Protein AF-W3VN59-F1 (afdb_monomer_lite)

Foldseek 3Di:
DDDPDDPPPPPPPPPPPPDDPPDDDFAAPPQEEEDQPQQCQFAVDAVPPPQFAKAKAFEPAASSRFKGDWDPWHWYAYPRNGIIMTTDDPDWTWIGGPFWTWIWDDDPDRRWIFIKIWGWADPDPPDTDIDIDGDTRHGPDHHHYDDHD

Structure (mmCIF, N/CA/C/O backbone):
data_AF-W3VN59-F1
#
_entry.id   AF-W3VN59-F1
#
loop_
_atom_site.group_PDB
_atom_site.id
_atom_site.type_symbo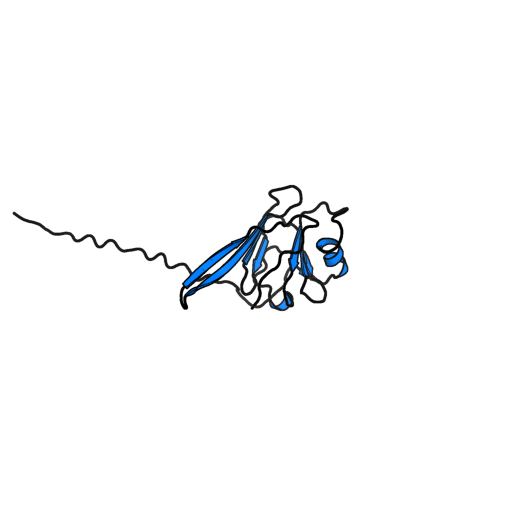l
_atom_site.label_atom_id
_atom_site.label_alt_id
_atom_site.label_comp_id
_atom_site.label_asym_id
_atom_site.label_entity_id
_atom_site.label_seq_id
_atom_site.pdbx_PDB_ins_code
_atom_site.Cartn_x
_atom_site.Cartn_y
_atom_site.Cartn_z
_atom_site.occupancy
_atom_site.B_iso_or_equiv
_atom_site.auth_seq_id
_atom_site.auth_comp_id
_atom_site.auth_asym_id
_atom_site.auth_atom_id
_atom_site.pdbx_PDB_model_num
ATOM 1 N N . MET A 1 1 ? -4.892 51.922 -50.705 1.00 35.28 1 MET A N 1
ATOM 2 C CA . MET A 1 1 ? -4.998 50.554 -51.260 1.00 35.28 1 MET A CA 1
ATOM 3 C C . MET A 1 1 ? -3.580 49.993 -51.236 1.00 35.28 1 MET A C 1
ATOM 5 O O . MET A 1 1 ? -2.730 50.636 -51.818 1.00 35.28 1 MET A O 1
ATOM 9 N N . HIS A 1 2 ? -3.181 48.929 -50.551 1.00 35.22 2 HIS A N 1
ATOM 10 C CA . HIS A 1 2 ? -3.893 47.885 -49.834 1.00 35.22 2 HIS A CA 1
ATOM 11 C C . HIS A 1 2 ? -2.870 47.072 -48.998 1.00 35.22 2 HIS A C 1
ATOM 13 O O . HIS A 1 2 ? -1.725 46.922 -49.406 1.00 35.22 2 HIS A O 1
ATOM 19 N N . PHE A 1 3 ? -3.343 46.567 -47.854 1.00 43.03 3 PHE A N 1
ATOM 20 C CA . PHE A 1 3 ? -2.962 45.352 -47.112 1.00 43.03 3 PHE A CA 1
ATOM 21 C C . PHE A 1 3 ? -1.500 45.084 -46.695 1.00 43.03 3 PHE A C 1
ATOM 23 O O . PHE A 1 3 ? -0.762 44.348 -47.342 1.00 43.03 3 PHE A O 1
ATOM 30 N N . THR A 1 4 ? -1.154 45.512 -45.476 1.00 47.88 4 THR A N 1
ATOM 31 C CA . THR A 1 4 ? -0.190 44.803 -44.619 1.00 47.88 4 THR A CA 1
ATOM 32 C C . THR A 1 4 ? -0.851 43.541 -44.049 1.00 47.88 4 THR A C 1
ATOM 34 O O . THR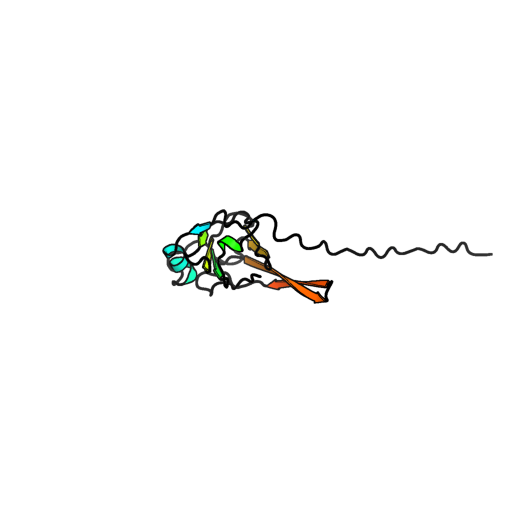 A 1 4 ? -1.662 43.601 -43.127 1.00 47.88 4 THR A O 1
ATOM 37 N N . SER A 1 5 ? -0.531 42.380 -44.622 1.00 47.12 5 SER A N 1
ATOM 38 C CA . SER A 1 5 ? -0.950 41.073 -44.103 1.00 47.12 5 SER A CA 1
ATOM 39 C C . SER A 1 5 ? -0.088 40.685 -42.898 1.00 47.12 5 SER A C 1
ATOM 41 O O . SER A 1 5 ? 1.026 40.191 -43.059 1.00 47.12 5 SER A O 1
ATOM 43 N N . LEU A 1 6 ? -0.598 40.898 -41.685 1.00 45.12 6 LEU A N 1
ATOM 44 C CA . LEU A 1 6 ? -0.041 40.325 -40.458 1.00 45.12 6 LEU A CA 1
ATOM 45 C C . LEU A 1 6 ? -0.572 38.896 -40.305 1.00 45.12 6 LEU A C 1
ATOM 47 O O . LEU A 1 6 ? -1.674 38.676 -39.807 1.00 45.12 6 LEU A O 1
ATOM 51 N N . ALA A 1 7 ? 0.211 37.920 -40.764 1.00 55.59 7 ALA A N 1
ATOM 52 C CA . ALA A 1 7 ? -0.031 36.517 -40.461 1.00 55.59 7 ALA A CA 1
ATOM 53 C C . ALA A 1 7 ? 0.241 36.285 -38.967 1.00 55.59 7 ALA A C 1
ATOM 55 O O . ALA A 1 7 ? 1.390 36.232 -38.528 1.00 55.59 7 ALA A O 1
ATOM 56 N N . ALA A 1 8 ? -0.825 36.179 -38.176 1.00 49.78 8 ALA A N 1
ATOM 57 C CA . ALA A 1 8 ? -0.745 35.720 -36.801 1.00 49.78 8 ALA A CA 1
ATOM 58 C C . ALA A 1 8 ? -0.448 34.214 -36.812 1.00 49.78 8 ALA A C 1
ATOM 60 O O . ALA A 1 8 ? -1.339 33.389 -37.012 1.00 49.78 8 ALA A O 1
ATOM 61 N N . PHE A 1 9 ? 0.820 33.853 -36.623 1.00 48.16 9 PHE A N 1
ATOM 62 C CA . PHE A 1 9 ? 1.196 32.487 -36.284 1.00 48.16 9 PHE A CA 1
ATOM 63 C C . PHE A 1 9 ? 0.696 32.201 -34.866 1.00 48.16 9 PHE A C 1
ATOM 65 O O . PHE A 1 9 ? 1.327 32.572 -33.878 1.00 48.16 9 PHE A O 1
ATOM 72 N N . ALA A 1 10 ? -0.470 31.562 -34.774 1.00 51.94 10 ALA A N 1
ATOM 73 C CA . ALA A 1 10 ? -0.917 30.918 -33.552 1.00 51.94 10 ALA A CA 1
ATOM 74 C C . ALA A 1 10 ? 0.076 29.792 -33.238 1.00 51.94 10 ALA A C 1
ATOM 76 O O . ALA A 1 10 ? 0.061 28.734 -33.868 1.00 51.94 10 ALA A O 1
ATOM 77 N N . LEU A 1 11 ? 0.989 30.048 -32.302 1.00 51.06 11 LEU A N 1
ATOM 78 C CA . LEU A 1 11 ? 1.830 29.013 -31.722 1.00 51.06 11 LEU A CA 1
ATOM 79 C C . LEU A 1 11 ? 0.901 28.044 -30.989 1.00 51.06 11 LEU A C 1
ATOM 81 O O . LEU A 1 11 ? 0.409 28.341 -29.902 1.00 51.06 11 LEU A O 1
ATOM 85 N N . LEU A 1 12 ? 0.641 26.898 -31.617 1.00 46.62 12 LEU A N 1
ATOM 86 C CA . LEU A 1 12 ? 0.135 25.704 -30.957 1.00 46.62 12 LEU A CA 1
ATOM 87 C C . LEU A 1 12 ? 1.102 25.387 -29.815 1.00 46.62 12 LEU A C 1
ATOM 89 O O . LEU A 1 12 ? 2.168 24.810 -30.030 1.00 46.62 12 LEU A O 1
ATOM 93 N N . SER A 1 13 ? 0.756 25.809 -28.600 1.00 48.59 13 SER A N 1
ATOM 94 C CA . SER A 1 13 ? 1.411 25.345 -27.389 1.00 48.59 13 SER A CA 1
ATOM 95 C C . SER A 1 13 ? 1.105 23.858 -27.261 1.00 48.59 13 SER A C 1
ATOM 97 O O . SER A 1 13 ? 0.078 23.464 -26.710 1.00 48.59 13 SER A O 1
ATOM 99 N N . LEU A 1 14 ? 1.994 23.037 -27.819 1.00 45.31 14 LEU A N 1
ATOM 100 C CA . LEU A 1 14 ? 2.172 21.650 -27.426 1.00 45.31 14 LEU A CA 1
ATOM 101 C C . LEU A 1 14 ? 2.468 21.680 -25.928 1.00 45.31 14 LEU A C 1
ATOM 103 O O . LEU A 1 14 ? 3.607 21.886 -25.509 1.00 45.31 14 LEU A O 1
ATOM 107 N N . ALA A 1 15 ? 1.422 21.538 -25.116 1.00 49.75 15 ALA A N 1
ATOM 108 C CA . ALA A 1 15 ? 1.563 21.102 -23.744 1.00 49.75 15 ALA A CA 1
ATOM 109 C C . ALA A 1 15 ? 2.168 19.699 -23.829 1.00 49.75 15 ALA A C 1
ATOM 111 O O . ALA A 1 15 ? 1.462 18.706 -23.978 1.00 49.75 15 ALA A O 1
ATOM 112 N N . GLY A 1 16 ? 3.500 19.639 -23.863 1.00 41.16 16 GLY A N 1
ATOM 113 C CA . GLY A 1 16 ? 4.224 18.400 -23.684 1.00 41.16 16 GLY A CA 1
ATOM 114 C C . GLY A 1 16 ? 3.789 17.857 -22.337 1.00 41.16 16 GLY A C 1
ATOM 115 O O . GLY A 1 16 ? 4.086 18.462 -21.308 1.00 41.16 16 GLY A O 1
ATOM 116 N N . VAL A 1 17 ? 3.025 16.768 -22.364 1.00 45.00 17 VAL A N 1
ATOM 117 C CA . VAL A 1 17 ? 2.738 15.957 -21.187 1.00 45.00 17 VAL A CA 1
ATOM 118 C C . VAL A 1 17 ? 4.098 15.665 -20.565 1.00 45.00 17 VAL A C 1
ATOM 120 O O . VAL A 1 17 ? 4.934 15.002 -21.182 1.00 45.00 17 VAL A O 1
ATOM 123 N N . GLN A 1 18 ? 4.378 16.273 -19.410 1.00 44.56 18 GLN A N 1
ATOM 124 C CA . GLN A 1 18 ? 5.609 16.007 -18.680 1.00 44.56 18 GLN A CA 1
ATOM 125 C C . GLN A 1 18 ? 5.663 14.498 -18.456 1.00 44.56 18 GLN A C 1
ATOM 127 O O . GLN A 1 18 ? 4.728 13.921 -17.903 1.00 44.56 18 GLN A O 1
ATOM 132 N N . ALA A 1 19 ? 6.725 13.861 -18.953 1.00 49.38 19 ALA A N 1
ATOM 133 C CA . ALA A 1 19 ? 6.948 12.441 -18.748 1.00 49.38 19 ALA A CA 1
ATOM 134 C C . ALA A 1 19 ? 6.861 12.155 -17.244 1.00 49.38 19 ALA A C 1
ATOM 136 O O . ALA A 1 19 ? 7.579 12.766 -16.449 1.00 49.38 19 ALA A O 1
ATOM 137 N N . GLN A 1 20 ? 5.939 11.274 -16.865 1.00 57.28 20 GLN A N 1
ATOM 138 C CA . GLN A 1 20 ? 5.686 10.926 -15.477 1.00 57.28 20 GLN A CA 1
ATOM 139 C C . GLN A 1 20 ? 6.986 10.363 -14.870 1.00 57.28 20 GLN A C 1
ATOM 141 O O . GLN A 1 20 ? 7.470 9.314 -15.279 1.00 57.28 20 GLN A O 1
ATOM 146 N N . SER A 1 21 ? 7.591 11.093 -13.928 1.00 63.19 21 SER A N 1
ATOM 147 C CA . SER A 1 21 ? 8.918 10.832 -13.342 1.00 63.19 21 SER A CA 1
ATOM 148 C C . SER A 1 21 ? 8.949 9.783 -12.211 1.00 63.19 21 SER A C 1
ATOM 150 O O . SER A 1 21 ? 9.679 9.957 -11.235 1.00 63.19 21 SER A O 1
ATOM 152 N N . TRP A 1 22 ? 8.134 8.732 -12.294 1.00 74.38 22 TRP A N 1
ATOM 153 C CA . TRP A 1 22 ? 7.909 7.761 -11.217 1.00 74.38 22 TRP A CA 1
ATOM 154 C C . TRP A 1 22 ? 8.273 6.372 -11.749 1.00 74.38 22 TRP A C 1
ATOM 156 O O . TRP A 1 22 ? 7.910 6.071 -12.889 1.00 74.38 22 TRP A O 1
ATOM 166 N N . PRO A 1 23 ? 8.958 5.525 -10.965 1.00 76.56 23 PRO A N 1
ATOM 167 C CA . PRO A 1 23 ? 9.449 5.756 -9.600 1.00 76.56 23 PRO A CA 1
ATOM 168 C C . PRO A 1 23 ? 10.747 6.589 -9.526 1.00 76.56 23 PRO A C 1
ATOM 170 O O . PRO A 1 23 ? 11.506 6.666 -10.492 1.00 76.56 23 PRO A O 1
ATOM 173 N N . ALA A 1 24 ? 11.041 7.174 -8.355 1.00 73.75 24 ALA A N 1
ATOM 174 C CA . ALA A 1 24 ? 12.285 7.907 -8.091 1.00 73.75 24 ALA A CA 1
ATOM 175 C C . ALA A 1 24 ? 13.128 7.248 -6.979 1.00 73.75 24 ALA A C 1
ATOM 177 O O . ALA A 1 24 ? 12.650 7.013 -5.866 1.00 73.75 24 ALA A O 1
ATOM 178 N N . GLY A 1 25 ? 14.418 7.026 -7.259 1.00 85.56 25 GLY A N 1
ATOM 179 C CA . GLY A 1 25 ? 15.375 6.433 -6.316 1.00 85.56 25 GLY A CA 1
ATOM 180 C C . GLY A 1 25 ? 15.316 4.898 -6.235 1.00 85.56 25 GLY A C 1
ATOM 181 O O . GLY A 1 25 ? 14.606 4.264 -7.014 1.00 85.56 25 GLY A O 1
ATOM 182 N N . PRO A 1 26 ? 16.102 4.275 -5.334 1.00 92.44 26 PRO A N 1
ATOM 183 C CA . PRO A 1 26 ? 16.058 2.831 -5.119 1.00 92.44 26 PRO A CA 1
ATOM 184 C C . PRO A 1 26 ? 14.772 2.404 -4.385 1.00 92.44 26 PRO A C 1
ATOM 186 O O . PRO A 1 26 ? 14.182 3.223 -3.669 1.00 92.44 26 PRO A O 1
ATOM 189 N N . PRO A 1 27 ? 14.366 1.123 -4.491 1.00 95.44 27 PRO A N 1
ATOM 190 C CA . PRO A 1 27 ? 13.246 0.602 -3.722 1.00 95.44 27 PRO A CA 1
ATOM 191 C C . PRO A 1 27 ? 13.473 0.749 -2.216 1.00 95.44 27 PRO A C 1
ATOM 193 O O . PRO A 1 27 ? 14.574 0.528 -1.706 1.00 95.44 27 PRO A O 1
ATOM 196 N N . THR A 1 28 ? 12.421 1.107 -1.491 1.00 95.88 28 THR A N 1
ATOM 197 C CA . THR A 1 28 ? 12.425 1.205 -0.035 1.00 95.88 28 THR A CA 1
ATOM 198 C C . THR A 1 28 ? 11.010 1.110 0.514 1.00 95.88 28 THR A C 1
ATOM 200 O O . THR A 1 28 ? 10.087 1.753 0.024 1.00 95.88 28 THR A O 1
ATOM 203 N N . THR A 1 29 ? 10.847 0.351 1.594 1.00 96.44 29 THR A N 1
ATOM 204 C CA . THR A 1 29 ? 9.602 0.279 2.373 1.00 96.44 29 THR A CA 1
ATOM 205 C C . THR A 1 29 ? 9.713 1.098 3.654 1.00 96.44 29 THR A C 1
ATOM 207 O O . THR A 1 29 ? 9.246 0.670 4.712 1.00 96.44 29 THR A O 1
ATOM 210 N N . ALA A 1 30 ? 10.412 2.237 3.604 1.00 96.88 30 ALA A N 1
ATOM 211 C CA . ALA A 1 30 ? 10.561 3.120 4.754 1.00 96.88 30 ALA A CA 1
ATOM 212 C C . ALA A 1 30 ? 9.187 3.437 5.370 1.00 96.88 30 ALA A C 1
ATOM 214 O O . ALA A 1 30 ? 8.244 3.795 4.669 1.00 96.88 30 ALA A O 1
ATOM 215 N N . GLY A 1 31 ? 9.084 3.261 6.690 1.00 96.94 31 GLY A N 1
ATOM 216 C CA . GLY A 1 31 ? 7.831 3.417 7.433 1.00 96.94 31 GLY A CA 1
ATOM 217 C C . GLY A 1 31 ? 6.996 2.139 7.585 1.00 96.94 31 GLY A C 1
ATOM 218 O O . GLY A 1 31 ? 6.163 2.066 8.490 1.00 96.94 31 GLY A O 1
ATOM 219 N N . LEU A 1 32 ? 7.266 1.088 6.805 1.00 98.44 32 LEU A N 1
ATOM 220 C CA . LEU A 1 32 ? 6.674 -0.235 7.013 1.00 98.44 32 LEU A CA 1
ATOM 221 C C . LEU A 1 32 ? 7.593 -1.150 7.829 1.00 98.44 32 LEU A C 1
ATOM 223 O O . LEU A 1 32 ? 8.818 -1.111 7.704 1.00 98.44 32 LEU A O 1
ATOM 227 N N . ARG A 1 33 ? 6.994 -2.018 8.649 1.00 98.50 33 ARG A N 1
ATOM 228 C CA . ARG A 1 33 ? 7.706 -3.044 9.430 1.00 98.50 33 ARG A CA 1
ATOM 229 C C . ARG A 1 33 ? 7.188 -4.441 9.105 1.00 98.50 33 ARG A C 1
ATOM 231 O O . ARG A 1 33 ? 5.989 -4.623 8.915 1.00 98.50 33 ARG A O 1
ATOM 238 N N . GLU A 1 34 ? 8.062 -5.441 9.102 1.00 98.50 34 GLU A N 1
ATOM 239 C CA . GLU A 1 34 ? 7.620 -6.829 8.945 1.00 98.50 34 GLU A CA 1
ATOM 240 C C . GLU A 1 34 ? 6.766 -7.257 10.150 1.00 98.50 34 GLU A C 1
ATOM 242 O O . GLU A 1 34 ? 7.201 -7.154 11.299 1.00 98.50 34 GLU A O 1
ATOM 247 N N . SER A 1 35 ? 5.543 -7.730 9.902 1.00 98.12 35 SER A N 1
ATOM 248 C CA . SER A 1 35 ? 4.701 -8.360 10.920 1.00 98.12 35 SER A CA 1
ATOM 249 C C . SER A 1 35 ? 3.561 -9.165 10.297 1.00 98.12 35 SER A C 1
ATOM 251 O O . SER A 1 35 ? 2.515 -8.624 9.939 1.00 98.12 35 SER A O 1
ATOM 253 N N . GLU A 1 36 ? 3.728 -10.488 10.250 1.00 96.69 36 GLU A N 1
ATOM 254 C CA . GLU A 1 36 ? 2.696 -11.421 9.774 1.00 96.69 36 GLU A CA 1
ATOM 255 C C . GLU A 1 36 ? 1.386 -11.283 10.568 1.00 96.69 36 GLU A C 1
ATOM 257 O O . GLU A 1 36 ? 0.298 -11.197 10.004 1.00 96.69 36 GLU A O 1
ATOM 262 N N . ALA A 1 37 ? 1.498 -11.204 11.897 1.00 94.62 37 ALA A N 1
ATOM 263 C CA . ALA A 1 37 ? 0.349 -11.131 12.792 1.00 94.62 37 ALA A CA 1
ATOM 264 C C . ALA A 1 37 ? -0.462 -9.844 12.589 1.00 94.62 37 ALA A C 1
ATOM 266 O O . ALA A 1 37 ? -1.694 -9.885 12.588 1.00 94.62 37 ALA A O 1
ATOM 267 N N . LEU A 1 38 ? 0.210 -8.702 12.398 1.00 94.62 38 LEU A N 1
ATOM 268 C CA . LEU A 1 38 ? -0.483 -7.434 12.179 1.00 94.62 38 LEU A CA 1
ATOM 269 C C . LEU A 1 38 ? -1.102 -7.386 10.785 1.00 94.62 38 LEU A C 1
ATOM 271 O O . LEU A 1 38 ? -2.274 -7.032 10.684 1.00 94.62 38 LEU A O 1
ATOM 275 N N . VAL A 1 39 ? -0.398 -7.827 9.737 1.00 95.50 39 VAL A N 1
ATOM 276 C CA . VAL A 1 39 ? -0.993 -7.911 8.393 1.00 95.50 39 VAL A CA 1
ATOM 277 C C . VAL A 1 39 ? -2.214 -8.826 8.385 1.00 95.50 39 VAL A C 1
ATOM 279 O O . VAL A 1 39 ? -3.272 -8.407 7.925 1.00 95.50 39 VAL A O 1
ATOM 282 N N . SER A 1 40 ? -2.130 -10.021 8.972 1.00 92.94 40 SER A N 1
ATOM 283 C CA . SER A 1 40 ? -3.279 -10.928 9.081 1.00 92.94 40 SER A CA 1
ATOM 284 C C . SER A 1 40 ? -4.444 -10.293 9.858 1.00 92.94 40 SER A C 1
ATOM 286 O O . SER A 1 40 ? -5.594 -10.334 9.410 1.00 92.94 40 SER A O 1
ATOM 288 N N . SER A 1 41 ? -4.150 -9.617 10.977 1.00 91.44 41 SER A N 1
ATOM 289 C CA . SER A 1 41 ? -5.158 -8.928 11.793 1.00 91.44 41 SER A CA 1
ATOM 290 C C . SER A 1 41 ? -5.887 -7.808 11.048 1.00 91.44 41 SER A C 1
ATOM 292 O O . SER A 1 41 ? -7.045 -7.553 11.378 1.00 91.44 41 SER A O 1
ATOM 294 N N . PHE A 1 42 ? -5.234 -7.117 10.112 1.00 92.38 42 PHE A N 1
ATOM 295 C CA . PHE A 1 42 ? -5.847 -6.027 9.349 1.00 92.38 42 PHE A CA 1
ATOM 296 C C . PHE A 1 42 ? -6.493 -6.507 8.041 1.00 92.38 42 PHE A C 1
ATOM 298 O O . PHE A 1 42 ? -7.580 -6.039 7.703 1.00 92.38 42 PHE A O 1
ATOM 305 N N . CYS A 1 43 ? -5.852 -7.440 7.329 1.00 93.50 43 CYS A N 1
ATOM 306 C CA . CYS A 1 43 ? -6.164 -7.768 5.933 1.00 93.50 43 CYS A CA 1
ATOM 307 C C . CYS A 1 43 ? -6.852 -9.120 5.716 1.00 93.50 43 CYS A C 1
ATOM 309 O O . CYS A 1 43 ? -7.260 -9.415 4.595 1.00 93.50 43 CYS A O 1
ATOM 311 N N . SER A 1 44 ? -6.980 -9.957 6.749 1.00 84.31 44 SER A N 1
ATOM 312 C CA . SER A 1 44 ? -7.627 -11.278 6.638 1.00 84.31 44 SER A CA 1
ATOM 313 C C . SER A 1 44 ? -8.679 -11.542 7.718 1.00 84.31 44 SER A C 1
ATOM 315 O O . SER A 1 44 ? -9.498 -12.445 7.569 1.00 84.31 44 SER A O 1
ATOM 317 N N . GLY A 1 45 ? -8.667 -10.772 8.808 1.00 71.00 45 GLY A N 1
ATOM 318 C CA . GLY A 1 45 ? -9.630 -10.887 9.901 1.00 71.00 45 GLY A CA 1
ATOM 319 C C . GLY A 1 45 ? -10.830 -9.939 9.776 1.00 71.00 45 GLY A C 1
ATOM 320 O O . GLY A 1 45 ? -10.780 -8.947 9.046 1.00 71.00 45 GLY A O 1
ATOM 321 N N . PRO A 1 46 ? -11.917 -10.187 10.533 1.00 69.44 46 PRO A N 1
ATOM 322 C CA . PRO A 1 46 ? -12.973 -9.196 10.706 1.00 69.44 46 PRO A CA 1
ATOM 323 C C . PRO A 1 46 ? -12.397 -7.936 11.384 1.00 69.44 46 PRO A C 1
ATOM 325 O O . PRO A 1 46 ? -11.607 -8.070 12.320 1.00 69.44 46 PRO A O 1
ATOM 328 N N . PRO A 1 47 ? -12.826 -6.714 11.011 1.00 70.56 47 PRO A N 1
ATOM 329 C CA . PRO A 1 47 ? -12.221 -5.452 11.468 1.00 70.56 47 PRO A CA 1
ATOM 330 C C . PRO A 1 47 ? -12.539 -5.088 12.935 1.00 70.56 47 PRO A C 1
ATOM 332 O O . PRO A 1 47 ? -12.506 -3.922 13.332 1.00 70.56 47 PRO A O 1
ATOM 335 N N . LYS A 1 48 ? -12.905 -6.075 13.761 1.00 73.81 48 LYS A N 1
ATOM 336 C CA . LYS A 1 48 ? -13.349 -5.881 15.144 1.00 73.81 48 LYS A CA 1
ATOM 337 C C . LYS A 1 48 ? -12.244 -5.222 15.974 1.00 73.81 48 LYS A C 1
ATOM 339 O O . LYS A 1 48 ? -11.098 -5.660 15.957 1.00 73.81 48 LYS A O 1
ATOM 344 N N . GLY A 1 49 ? -12.612 -4.177 16.715 1.00 71.81 49 GLY A N 1
ATOM 345 C CA . GLY A 1 49 ? -11.698 -3.453 17.604 1.00 71.81 49 GLY A CA 1
ATOM 346 C C . GLY A 1 49 ? -10.685 -2.547 16.894 1.00 71.81 49 GLY A C 1
ATOM 347 O O . GLY A 1 49 ? -9.752 -2.075 17.538 1.00 71.81 49 GLY A O 1
ATOM 348 N N . LYS A 1 50 ? -10.831 -2.302 15.584 1.00 76.69 50 LYS A N 1
ATOM 349 C CA . LYS A 1 50 ? -10.013 -1.329 14.848 1.00 76.69 50 LYS A CA 1
ATOM 350 C C . LYS A 1 50 ? -10.787 -0.014 14.703 1.00 76.69 50 LYS A C 1
ATOM 352 O O . LYS A 1 50 ? -11.741 0.089 13.931 1.00 76.69 50 LYS A O 1
ATOM 357 N N . GLU A 1 51 ? -10.368 0.978 15.480 1.00 80.31 51 GLU A N 1
ATOM 358 C CA . GLU A 1 51 ? -10.939 2.335 15.479 1.00 80.31 51 GLU A CA 1
ATOM 359 C C . GLU A 1 51 ? -10.348 3.217 14.358 1.00 80.31 51 GLU A C 1
ATOM 361 O O . GLU A 1 51 ? -10.968 4.191 13.945 1.00 80.31 51 GLU A O 1
ATOM 366 N N . MET A 1 52 ? -9.167 2.866 13.833 1.00 86.50 52 MET A N 1
ATOM 367 C CA . MET A 1 52 ? -8.467 3.631 12.790 1.00 86.50 52 MET A CA 1
ATOM 368 C C . MET A 1 52 ? -8.837 3.190 11.370 1.00 86.50 52 MET A C 1
ATOM 370 O O . MET A 1 52 ? -9.138 2.016 11.142 1.00 86.50 52 MET A O 1
ATOM 374 N N . ALA A 1 53 ? -8.746 4.115 10.408 1.00 92.06 53 ALA A N 1
ATOM 375 C CA . ALA A 1 53 ? -8.801 3.777 8.990 1.00 92.06 53 ALA A CA 1
ATOM 376 C C . ALA A 1 53 ? -7.479 3.142 8.527 1.00 92.06 53 ALA A C 1
ATOM 378 O O . ALA A 1 53 ? -6.398 3.477 9.022 1.00 92.06 53 ALA A O 1
ATOM 379 N N . TYR A 1 54 ? -7.568 2.215 7.579 1.00 93.81 54 TYR A N 1
ATOM 380 C CA . TYR A 1 54 ? -6.416 1.543 6.987 1.00 93.81 54 TYR A CA 1
ATOM 381 C C . TYR A 1 54 ? -6.772 0.995 5.603 1.00 93.81 54 TYR A C 1
ATOM 383 O O . TYR A 1 54 ? -7.943 0.762 5.303 1.00 93.81 54 TYR A O 1
ATOM 391 N N . ALA A 1 55 ? -5.752 0.760 4.781 1.00 95.25 55 ALA A N 1
ATOM 392 C CA . ALA A 1 55 ? -5.882 0.147 3.466 1.00 95.25 55 ALA A CA 1
ATOM 393 C C . ALA A 1 55 ? -4.946 -1.058 3.372 1.00 95.25 55 ALA A C 1
ATOM 395 O O . ALA A 1 55 ? -3.775 -0.975 3.744 1.00 95.25 55 ALA A O 1
ATOM 396 N N . CYS A 1 56 ? -5.481 -2.176 2.892 1.00 97.00 56 CYS A N 1
ATOM 397 C CA . CYS A 1 56 ? -4.716 -3.385 2.618 1.00 97.00 56 CYS A CA 1
ATOM 398 C C . CYS A 1 56 ? -4.398 -3.457 1.132 1.00 97.00 56 CYS A C 1
ATOM 400 O O . CYS A 1 56 ? -5.267 -3.192 0.307 1.00 97.00 56 CYS A O 1
ATOM 402 N N . PHE A 1 57 ? -3.181 -3.865 0.809 1.00 98.00 57 PHE A N 1
ATOM 403 C CA . PHE A 1 57 ? -2.667 -3.960 -0.547 1.00 98.00 57 PHE A CA 1
ATOM 404 C C . PHE A 1 57 ? -2.064 -5.338 -0.783 1.00 98.00 57 PHE A C 1
ATOM 406 O O . PHE A 1 57 ? -1.569 -5.982 0.149 1.00 98.00 57 PHE A O 1
ATOM 413 N N . LYS A 1 58 ? -2.095 -5.772 -2.041 1.00 98.12 58 LYS A N 1
ATOM 414 C CA . LYS A 1 58 ? -1.488 -7.016 -2.494 1.00 98.12 58 LYS A CA 1
ATOM 415 C C . LYS A 1 58 ? -0.737 -6.805 -3.804 1.00 98.12 58 LYS A C 1
ATOM 417 O O . LYS A 1 58 ? -1.213 -6.090 -4.679 1.00 98.12 58 LYS A O 1
ATOM 422 N N . ILE A 1 59 ? 0.408 -7.461 -3.948 1.00 97.69 59 ILE A N 1
ATOM 423 C CA . ILE A 1 59 ? 1.185 -7.537 -5.190 1.00 97.69 59 ILE A CA 1
ATOM 424 C C . ILE A 1 59 ? 1.524 -8.993 -5.513 1.00 97.69 59 ILE A C 1
ATOM 426 O O . ILE A 1 59 ? 1.502 -9.856 -4.641 1.00 97.69 59 ILE A O 1
ATOM 430 N N . ASN A 1 60 ? 1.897 -9.262 -6.763 1.00 96.81 60 ASN A N 1
ATOM 431 C CA . ASN A 1 60 ? 2.436 -10.561 -7.177 1.00 96.81 60 ASN A CA 1
ATOM 432 C C . ASN A 1 60 ? 3.970 -10.583 -7.064 1.00 96.81 60 ASN A C 1
ATOM 434 O O . ASN A 1 60 ? 4.664 -10.855 -8.038 1.00 96.81 60 ASN A O 1
ATOM 438 N N . GLY A 1 61 ? 4.507 -10.256 -5.889 1.00 96.56 61 GLY A N 1
ATOM 439 C CA . GLY A 1 61 ? 5.946 -10.102 -5.679 1.00 96.56 61 GLY A CA 1
ATOM 440 C C . GLY A 1 61 ? 6.286 -9.725 -4.241 1.00 96.56 61 GLY A C 1
ATOM 441 O O . GLY A 1 61 ? 5.493 -9.956 -3.336 1.00 96.56 61 GLY A O 1
ATOM 442 N N . ASP A 1 62 ? 7.463 -9.133 -4.036 1.00 97.81 62 ASP A N 1
ATOM 443 C CA . ASP A 1 62 ? 7.936 -8.694 -2.717 1.00 97.81 62 ASP A CA 1
ATOM 444 C C . ASP A 1 62 ? 8.033 -7.166 -2.652 1.00 97.81 62 ASP A C 1
ATOM 446 O O . ASP A 1 62 ? 8.897 -6.564 -3.292 1.00 97.81 62 ASP A O 1
ATOM 450 N N . ILE A 1 63 ? 7.181 -6.527 -1.848 1.00 97.88 63 ILE A N 1
ATOM 451 C CA . ILE A 1 63 ? 7.027 -5.069 -1.815 1.00 97.88 63 ILE A CA 1
ATOM 452 C C . ILE A 1 63 ? 8.320 -4.354 -1.416 1.00 97.88 63 ILE A C 1
ATOM 454 O O . ILE A 1 63 ? 8.544 -3.214 -1.811 1.00 97.88 63 ILE A O 1
ATOM 458 N N . ARG A 1 64 ? 9.239 -5.042 -0.727 1.00 97.81 64 ARG A N 1
ATOM 459 C CA . ARG A 1 64 ? 10.577 -4.522 -0.397 1.00 97.81 64 ARG A CA 1
ATOM 460 C C . ARG A 1 64 ? 11.412 -4.191 -1.634 1.00 97.81 64 ARG A C 1
ATOM 462 O O . ARG A 1 64 ? 12.336 -3.389 -1.543 1.00 97.81 64 ARG A O 1
ATOM 469 N N . LYS A 1 65 ? 11.092 -4.805 -2.773 1.00 97.56 65 LYS A N 1
ATOM 470 C CA . LYS A 1 65 ? 11.762 -4.608 -4.065 1.00 97.56 65 LYS A CA 1
ATOM 471 C C . LYS A 1 65 ? 10.989 -3.692 -5.010 1.00 97.56 65 LYS A C 1
ATOM 473 O O . LYS A 1 65 ? 11.582 -3.218 -5.969 1.00 97.56 65 LYS A O 1
ATOM 478 N N . HIS A 1 66 ? 9.711 -3.454 -4.723 1.00 97.06 66 HIS A N 1
ATOM 479 C CA . HIS A 1 66 ? 8.777 -2.803 -5.639 1.00 97.06 66 HIS A CA 1
ATOM 480 C C . HIS A 1 66 ? 8.149 -1.527 -5.072 1.00 97.06 66 HIS A C 1
ATOM 482 O O . HIS A 1 66 ? 7.426 -0.862 -5.790 1.00 97.06 66 HIS A O 1
ATOM 488 N N . MET A 1 67 ? 8.378 -1.161 -3.807 1.00 97.69 67 MET A N 1
ATOM 489 C CA . MET A 1 67 ? 7.928 0.128 -3.272 1.00 97.69 67 MET A CA 1
ATOM 490 C C . MET A 1 67 ? 8.993 1.198 -3.482 1.00 97.69 67 MET A C 1
ATOM 492 O O . MET A 1 67 ? 10.147 1.010 -3.108 1.00 97.69 67 MET A O 1
ATOM 496 N N . PHE A 1 68 ? 8.584 2.350 -3.997 1.00 96.69 68 PHE A N 1
ATOM 497 C CA . PHE A 1 68 ? 9.438 3.501 -4.245 1.00 96.69 68 PHE A CA 1
ATOM 498 C C . PHE A 1 68 ? 8.823 4.776 -3.688 1.00 96.69 68 PHE A C 1
ATOM 500 O O . PHE A 1 68 ? 7.601 4.948 -3.651 1.00 96.69 68 PHE A O 1
ATOM 507 N N . SER A 1 69 ? 9.709 5.689 -3.290 1.00 95.12 69 SER A N 1
ATOM 508 C CA . SER A 1 69 ? 9.365 7.042 -2.849 1.00 95.12 69 SER A CA 1
ATOM 509 C C . SER A 1 69 ? 8.231 7.112 -1.799 1.00 95.12 69 SER A C 1
ATOM 511 O O . SER A 1 69 ? 7.353 7.966 -1.934 1.00 95.12 69 SER A O 1
ATOM 513 N N . PRO A 1 70 ? 8.200 6.251 -0.755 1.00 96.94 70 PRO A N 1
ATOM 514 C CA . PRO A 1 70 ? 7.153 6.327 0.255 1.00 96.94 70 PRO A CA 1
ATOM 515 C C . PRO A 1 70 ? 7.218 7.665 1.002 1.00 96.94 70 PRO A C 1
ATOM 517 O O . PRO A 1 70 ? 8.262 8.068 1.520 1.00 96.94 70 PRO A O 1
ATOM 520 N N . LYS A 1 71 ? 6.075 8.337 1.096 1.00 96.94 71 LYS A N 1
ATOM 521 C CA . LYS A 1 71 ? 5.871 9.601 1.800 1.00 96.94 71 LYS A CA 1
ATOM 522 C C . LYS A 1 71 ? 4.822 9.388 2.877 1.00 96.94 71 LYS A C 1
ATOM 524 O O . LYS A 1 71 ? 3.690 9.019 2.578 1.00 96.94 71 LYS A O 1
ATOM 529 N N . ASN A 1 72 ? 5.198 9.641 4.132 1.00 96.56 72 ASN A N 1
ATOM 530 C CA . ASN A 1 72 ? 4.287 9.562 5.281 1.00 96.56 72 ASN A CA 1
ATOM 531 C C . ASN A 1 72 ? 3.572 8.195 5.422 1.00 96.56 72 ASN A C 1
ATOM 533 O O . ASN A 1 72 ? 2.462 8.081 5.938 1.00 96.56 72 ASN A O 1
ATOM 537 N N . VAL A 1 73 ? 4.200 7.128 4.928 1.00 96.56 73 VAL A N 1
ATOM 538 C CA . VAL A 1 73 ? 3.668 5.769 5.021 1.00 96.56 73 VAL A CA 1
ATOM 539 C C . VAL A 1 73 ? 4.026 5.191 6.388 1.00 96.56 73 VAL A C 1
ATOM 541 O O . VAL A 1 73 ? 5.184 5.229 6.793 1.00 96.56 73 VAL A O 1
ATOM 544 N N . ILE A 1 74 ? 3.039 4.632 7.093 1.00 97.56 74 ILE A N 1
ATOM 545 C CA . ILE A 1 74 ? 3.247 3.815 8.294 1.00 97.56 74 ILE A CA 1
ATOM 546 C C . ILE A 1 74 ? 2.395 2.559 8.181 1.00 97.56 74 ILE A C 1
ATOM 548 O O . ILE A 1 74 ? 1.221 2.631 7.820 1.00 97.56 74 ILE A O 1
ATOM 552 N N . GLY A 1 75 ? 2.966 1.406 8.521 1.00 97.81 75 GLY A N 1
ATOM 553 C CA . GLY A 1 75 ? 2.216 0.159 8.496 1.00 97.81 75 GLY A CA 1
ATOM 554 C C . GLY A 1 75 ? 3.078 -1.089 8.571 1.00 97.81 75 GLY A C 1
ATOM 555 O O . GLY A 1 75 ? 4.165 -1.080 9.156 1.00 97.81 75 GLY A O 1
ATOM 556 N N . TYR A 1 76 ? 2.569 -2.175 7.989 1.00 98.44 76 TYR A N 1
ATOM 557 C CA . TYR A 1 76 ? 3.179 -3.496 8.102 1.00 98.44 76 TYR A CA 1
ATOM 558 C C . TYR A 1 76 ? 3.118 -4.278 6.798 1.00 98.44 76 TYR A C 1
ATOM 560 O O . TYR A 1 76 ? 2.148 -4.154 6.060 1.00 98.44 76 TYR A O 1
ATOM 568 N N . TYR A 1 77 ? 4.113 -5.127 6.555 1.00 98.62 77 TYR A N 1
ATOM 569 C CA . TYR A 1 77 ? 4.105 -6.119 5.476 1.00 98.62 77 TYR A CA 1
ATOM 570 C C . TYR A 1 77 ? 4.299 -7.531 6.042 1.00 98.62 77 TYR A C 1
ATOM 572 O O . TYR A 1 77 ? 4.856 -7.707 7.129 1.00 98.62 77 TYR A O 1
ATOM 580 N N . ASN A 1 78 ? 3.798 -8.540 5.334 1.00 98.12 78 ASN A N 1
ATOM 581 C CA . ASN A 1 78 ? 3.949 -9.942 5.718 1.00 98.12 78 ASN A CA 1
ATOM 582 C C . ASN A 1 78 ? 5.320 -10.488 5.293 1.00 98.12 78 ASN A C 1
ATOM 584 O O . ASN A 1 78 ? 6.024 -9.869 4.504 1.00 98.12 78 ASN A O 1
ATOM 588 N N . ARG A 1 79 ? 5.721 -11.668 5.768 1.00 98.25 79 ARG A N 1
ATOM 589 C CA . ARG A 1 79 ? 7.075 -12.193 5.498 1.00 98.25 79 ARG A CA 1
ATOM 590 C C . ARG A 1 79 ? 7.391 -12.336 4.001 1.00 98.25 79 ARG A C 1
ATOM 592 O O . ARG A 1 79 ? 8.530 -12.109 3.580 1.00 98.25 79 ARG A O 1
ATOM 599 N N . ALA A 1 80 ? 6.389 -12.722 3.211 1.00 97.81 80 ALA A N 1
ATOM 600 C CA . ALA A 1 80 ? 6.507 -12.848 1.760 1.00 97.81 80 ALA A CA 1
ATOM 601 C C . ALA A 1 80 ? 6.698 -11.490 1.060 1.00 97.81 80 ALA A C 1
ATOM 603 O O . ALA A 1 80 ? 7.271 -11.440 -0.024 1.00 97.81 80 ALA A O 1
ATOM 604 N N . GLY A 1 81 ? 6.249 -10.400 1.688 1.00 97.88 81 GLY A N 1
ATOM 605 C CA . GLY A 1 81 ? 6.204 -9.068 1.097 1.00 97.88 81 GLY A CA 1
ATOM 606 C C . GLY A 1 81 ? 5.087 -8.901 0.064 1.00 97.88 81 GLY A C 1
ATOM 607 O O . GLY A 1 81 ? 5.016 -7.854 -0.570 1.00 97.88 81 GLY A O 1
ATOM 608 N N . ASP A 1 82 ? 4.221 -9.898 -0.115 1.00 98.19 82 ASP A N 1
ATOM 609 C CA . ASP A 1 82 ? 3.160 -9.876 -1.125 1.00 98.19 82 ASP A CA 1
ATOM 610 C C . ASP A 1 82 ? 1.895 -9.160 -0.640 1.00 98.19 82 ASP A C 1
ATOM 612 O O . ASP A 1 82 ? 1.067 -8.753 -1.450 1.00 98.19 82 ASP A O 1
ATOM 616 N N . THR A 1 83 ? 1.756 -8.976 0.676 1.00 98.19 83 THR A N 1
ATOM 617 C CA . THR A 1 83 ? 0.594 -8.362 1.315 1.00 98.19 83 THR A CA 1
ATOM 618 C C . THR A 1 83 ? 1.054 -7.382 2.382 1.00 98.19 83 THR A C 1
ATOM 620 O O . THR A 1 83 ? 1.893 -7.698 3.231 1.00 98.19 83 THR A O 1
ATOM 623 N N . PHE A 1 84 ? 0.477 -6.186 2.375 1.00 98.25 84 PHE A N 1
ATOM 624 C CA . PHE A 1 84 ? 0.820 -5.146 3.335 1.00 98.25 84 PHE A CA 1
ATOM 625 C C . PHE A 1 84 ? -0.376 -4.255 3.661 1.00 98.25 84 PHE A C 1
ATOM 627 O O . PHE A 1 84 ? -1.365 -4.204 2.933 1.00 98.25 84 PHE A O 1
ATOM 634 N N . VAL A 1 85 ? -0.290 -3.563 4.791 1.00 97.12 85 VAL A N 1
ATOM 635 C CA . VAL A 1 85 ? -1.290 -2.615 5.277 1.00 97.12 85 VAL A CA 1
ATOM 636 C C . VAL A 1 85 ? -0.636 -1.263 5.499 1.00 97.12 85 VAL A C 1
ATOM 638 O O . VAL A 1 85 ? 0.446 -1.190 6.082 1.00 97.12 85 VAL A O 1
ATOM 641 N N . ILE A 1 86 ? -1.317 -0.200 5.082 1.00 97.19 86 ILE A N 1
ATOM 642 C CA . ILE A 1 86 ? -0.980 1.179 5.436 1.00 97.19 86 ILE A CA 1
ATOM 643 C C . ILE A 1 86 ? -2.052 1.706 6.381 1.00 97.19 86 ILE A C 1
ATOM 645 O O . ILE A 1 86 ? -3.252 1.585 6.125 1.00 97.19 86 ILE A O 1
ATOM 649 N N . LEU A 1 87 ? -1.599 2.270 7.495 1.00 95.00 87 LEU A N 1
ATOM 650 C CA . LEU A 1 87 ? -2.443 2.896 8.501 1.00 95.00 87 LEU A CA 1
ATOM 651 C C . LEU A 1 87 ? -2.621 4.374 8.170 1.00 95.00 87 LEU A C 1
ATOM 653 O O . LEU A 1 87 ? -1.683 5.021 7.695 1.00 95.00 87 LEU A O 1
ATOM 657 N N . GLN A 1 88 ? -3.796 4.913 8.491 1.00 93.81 88 GLN A N 1
ATOM 658 C CA . GLN A 1 88 ? -4.057 6.344 8.392 1.00 93.81 88 GLN A CA 1
ATOM 659 C C . GLN A 1 88 ? -2.997 7.153 9.147 1.00 93.81 88 GLN A C 1
ATOM 661 O O . GLN A 1 88 ? -2.726 6.887 10.320 1.00 93.81 88 GLN A O 1
ATOM 666 N N . GLN A 1 89 ? -2.451 8.172 8.493 1.00 93.06 89 GLN A N 1
ATOM 667 C CA . GLN A 1 89 ? -1.622 9.214 9.088 1.00 93.06 89 GLN A CA 1
ATOM 668 C C . GLN A 1 89 ? -2.240 10.598 8.837 1.00 93.06 89 GLN A C 1
ATOM 670 O O . GLN A 1 89 ? -3.068 10.757 7.938 1.00 93.06 89 GLN A O 1
ATOM 675 N N . PRO A 1 90 ? -1.878 11.619 9.631 1.00 89.38 90 PRO A N 1
ATOM 676 C CA . PRO A 1 90 ? -2.199 13.003 9.303 1.00 89.38 90 PRO A CA 1
ATOM 677 C C . PRO A 1 90 ? -1.524 13.429 7.993 1.00 89.38 90 PRO A C 1
ATOM 679 O O . PRO A 1 90 ? -0.335 13.180 7.809 1.00 89.38 90 PRO A O 1
ATOM 682 N N . GLY A 1 91 ? -2.257 14.129 7.125 1.00 90.94 91 GLY A N 1
ATOM 683 C CA . GLY A 1 91 ? -1.757 14.591 5.825 1.00 90.94 91 GLY A CA 1
ATOM 684 C C . GLY A 1 91 ? -1.820 13.528 4.724 1.00 90.94 91 GLY A C 1
ATOM 685 O O . GLY A 1 91 ? -2.285 12.414 4.939 1.00 90.94 91 GLY A O 1
ATOM 686 N N . GLU A 1 92 ? -1.366 13.899 3.529 1.00 94.50 92 GLU A N 1
ATOM 687 C CA . GLU A 1 92 ? -1.273 12.986 2.385 1.00 94.50 92 GLU A CA 1
ATOM 688 C C . GLU A 1 92 ? -0.200 11.920 2.641 1.00 94.50 92 GLU A C 1
ATOM 690 O O . GLU A 1 92 ? 0.905 12.226 3.111 1.00 94.50 92 GLU A O 1
ATOM 695 N N . GLN A 1 93 ? -0.523 10.674 2.311 1.00 97.31 93 GLN A N 1
ATOM 696 C CA . GLN A 1 93 ? 0.423 9.568 2.260 1.00 97.31 93 GLN A CA 1
ATOM 697 C C . GLN A 1 93 ? 0.514 9.086 0.817 1.00 97.31 93 GLN A C 1
ATOM 699 O O . GLN A 1 93 ? -0.487 9.057 0.105 1.00 97.31 93 GLN A O 1
ATOM 704 N N . SER A 1 94 ? 1.697 8.687 0.372 1.00 97.50 94 SER A N 1
ATOM 705 C CA . SER A 1 94 ? 1.845 8.145 -0.975 1.00 97.50 94 SER A CA 1
ATOM 706 C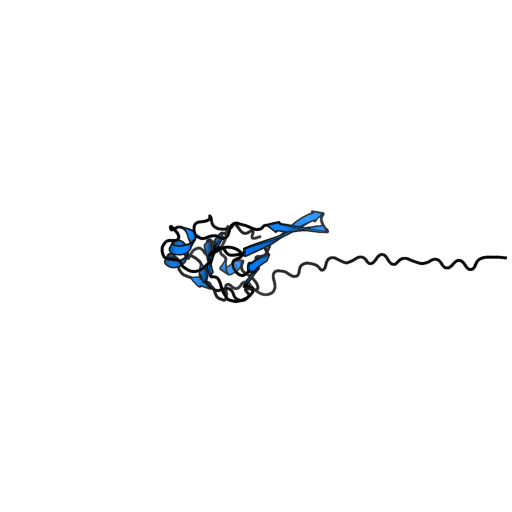 C . SER A 1 94 ? 3.023 7.200 -1.086 1.00 97.50 94 SER A C 1
ATOM 708 O O . SER A 1 94 ? 3.931 7.198 -0.256 1.00 97.50 94 SER A O 1
ATOM 710 N N . PHE A 1 95 ? 2.990 6.364 -2.110 1.00 97.38 95 PHE A N 1
ATOM 711 C CA . PHE A 1 95 ? 4.118 5.567 -2.567 1.00 97.38 95 PHE A CA 1
ATOM 712 C C . PHE A 1 95 ? 3.892 5.219 -4.036 1.00 97.38 95 PHE A C 1
ATOM 714 O O . PHE A 1 95 ? 2.818 5.454 -4.587 1.00 97.38 95 PHE A O 1
ATOM 721 N N . SER A 1 96 ? 4.901 4.647 -4.676 1.00 96.25 96 SER A N 1
ATOM 722 C CA . SER A 1 96 ? 4.775 4.123 -6.034 1.00 96.25 96 SER A CA 1
ATOM 723 C C . SER A 1 96 ? 5.317 2.706 -6.133 1.00 96.25 96 SER A C 1
ATOM 725 O O . SER A 1 96 ? 6.128 2.290 -5.303 1.00 96.25 96 SER A O 1
ATOM 727 N N . THR A 1 97 ? 4.857 1.975 -7.139 1.00 95.06 97 THR A N 1
ATOM 728 C CA . THR A 1 97 ? 5.570 0.846 -7.726 1.00 95.06 97 THR A CA 1
ATOM 729 C C . THR A 1 97 ? 6.239 1.277 -9.026 1.00 95.06 97 THR A C 1
ATOM 731 O O . THR A 1 97 ? 6.295 2.462 -9.354 1.00 95.06 97 THR A O 1
ATOM 734 N N . GLU A 1 98 ? 6.767 0.329 -9.792 1.00 91.50 98 GLU A N 1
ATOM 735 C CA . GLU A 1 98 ? 7.225 0.594 -11.155 1.00 91.50 98 GLU A CA 1
ATOM 736 C C . GLU A 1 98 ? 6.097 1.023 -12.102 1.00 91.50 98 GLU A C 1
ATOM 738 O O . GLU A 1 98 ? 6.383 1.556 -13.173 1.00 91.50 98 GLU A O 1
ATOM 743 N N . ILE A 1 99 ? 4.842 0.739 -11.744 1.00 91.56 99 ILE A N 1
ATOM 744 C CA . ILE A 1 99 ? 3.669 0.930 -12.605 1.00 91.56 99 ILE A CA 1
ATOM 745 C C . ILE A 1 99 ? 2.654 1.869 -11.956 1.00 91.56 99 ILE A C 1
ATOM 747 O O . ILE A 1 99 ? 2.151 2.775 -12.621 1.00 91.56 99 ILE A O 1
ATOM 751 N N . ASP A 1 100 ? 2.372 1.659 -10.672 1.00 94.56 100 ASP A N 1
ATOM 752 C CA . ASP A 1 100 ? 1.308 2.346 -9.957 1.00 94.56 100 ASP A CA 1
ATOM 753 C C . ASP A 1 100 ? 1.861 3.495 -9.114 1.00 94.56 100 ASP A C 1
ATOM 755 O O . ASP A 1 100 ? 2.844 3.360 -8.389 1.00 94.56 100 ASP A O 1
ATOM 759 N N . LEU A 1 101 ? 1.160 4.615 -9.123 1.00 96.19 101 LEU A N 1
ATOM 760 C CA . LEU A 1 101 ? 1.227 5.655 -8.114 1.00 96.19 101 LEU A CA 1
ATOM 761 C C . LEU A 1 101 ? 0.029 5.486 -7.186 1.00 96.19 101 LEU A C 1
ATOM 763 O O . LEU A 1 101 ? -1.113 5.533 -7.632 1.00 96.19 101 LEU A O 1
ATOM 767 N N . VAL A 1 102 ? 0.287 5.341 -5.890 1.00 97.62 102 VAL A N 1
ATOM 768 C CA . VAL A 1 102 ? -0.750 5.274 -4.864 1.00 97.62 102 VAL A CA 1
ATOM 769 C C . VAL A 1 102 ? -0.733 6.543 -4.019 1.00 97.62 102 VAL A C 1
ATOM 771 O O . VAL A 1 102 ? 0.251 6.831 -3.337 1.00 97.62 102 VAL A O 1
ATOM 774 N N . THR A 1 103 ? -1.848 7.270 -4.026 1.00 97.56 103 THR A N 1
ATOM 775 C CA . THR A 1 103 ? -2.102 8.418 -3.149 1.00 97.56 103 THR A CA 1
ATOM 776 C C . THR A 1 103 ? -3.204 8.058 -2.164 1.00 97.56 103 THR A C 1
ATOM 778 O O . THR A 1 103 ? -4.238 7.509 -2.540 1.00 97.56 103 THR A O 1
ATOM 781 N N . ILE A 1 104 ? -2.977 8.348 -0.888 1.00 97.12 104 ILE A N 1
ATOM 782 C CA . ILE A 1 104 ? -3.869 8.008 0.214 1.00 97.12 104 ILE A CA 1
ATOM 783 C C . ILE A 1 104 ? -4.147 9.279 1.007 1.00 97.12 104 ILE A C 1
ATOM 785 O O . ILE A 1 104 ? -3.243 9.894 1.579 1.00 97.12 104 ILE A O 1
ATOM 789 N N . ASN A 1 105 ? -5.418 9.648 1.058 1.00 93.38 105 ASN A N 1
ATOM 790 C CA . ASN A 1 105 ? -5.900 10.834 1.742 1.00 93.38 105 ASN A CA 1
ATOM 791 C C . ASN A 1 105 ? -6.690 10.474 2.998 1.00 93.38 105 ASN A C 1
ATOM 793 O O . ASN A 1 105 ? -7.060 9.321 3.254 1.00 93.38 105 ASN A O 1
ATOM 797 N N . ALA A 1 106 ? -6.964 11.511 3.790 1.00 84.12 106 ALA A N 1
ATOM 798 C CA . ALA A 1 106 ? -7.820 11.396 4.954 1.00 84.12 106 ALA A CA 1
ATOM 799 C C . ALA A 1 106 ? -9.197 10.796 4.581 1.00 84.12 106 ALA A C 1
ATOM 801 O O . ALA A 1 106 ? -9.699 11.030 3.481 1.00 84.12 106 ALA A O 1
ATOM 802 N N . PRO A 1 107 ? -9.831 10.048 5.500 1.00 82.06 107 PRO A N 1
ATOM 803 C CA . PRO A 1 107 ? -11.100 9.387 5.239 1.00 82.06 107 PRO A CA 1
ATOM 804 C C . PRO A 1 107 ? -12.207 10.343 4.780 1.00 82.06 107 PRO A C 1
ATOM 806 O O . PRO A 1 107 ? -12.563 11.272 5.502 1.00 82.06 107 PRO A O 1
ATOM 809 N N . LEU A 1 108 ? -12.829 10.055 3.633 1.00 73.69 108 LEU A N 1
ATOM 810 C CA . LEU A 1 108 ? -14.080 10.709 3.210 1.00 73.69 108 LEU A CA 1
ATOM 811 C C . LEU A 1 108 ? -15.314 10.103 3.901 1.00 73.69 108 LEU A C 1
ATOM 813 O O . LEU A 1 108 ? -16.380 10.714 3.954 1.00 73.69 108 LEU A O 1
ATOM 817 N N . LYS A 1 109 ? -15.178 8.881 4.429 1.00 78.69 109 LYS A N 1
ATOM 818 C CA . LYS A 1 109 ? -16.205 8.145 5.179 1.00 78.69 109 LYS A CA 1
ATOM 819 C C . LYS A 1 109 ? -15.599 7.611 6.477 1.00 78.69 109 LYS A C 1
ATOM 821 O O . LYS A 1 109 ? -14.401 7.331 6.499 1.00 78.69 109 LYS A O 1
ATOM 826 N N . PRO A 1 110 ? -16.387 7.403 7.549 1.00 81.81 110 PRO A N 1
ATOM 827 C CA . PRO A 1 110 ? -15.857 6.883 8.805 1.00 81.81 110 PRO A CA 1
ATOM 828 C C . PRO A 1 110 ? -15.051 5.596 8.596 1.00 81.81 110 PRO A C 1
ATOM 830 O O . PRO A 1 110 ? -15.585 4.591 8.132 1.00 81.81 110 PRO A O 1
ATOM 833 N N . ARG A 1 111 ? -13.770 5.639 8.978 1.00 83.81 111 ARG A N 1
ATOM 834 C CA . ARG A 1 111 ? -12.813 4.522 8.928 1.00 83.81 111 ARG A CA 1
ATOM 835 C C . ARG A 1 111 ? -12.439 4.003 7.533 1.00 83.81 111 ARG A C 1
ATOM 837 O O . ARG A 1 111 ? -11.743 3.001 7.474 1.00 83.81 111 ARG A O 1
ATOM 844 N N . CYS A 1 112 ? -12.823 4.657 6.438 1.00 90.00 112 CYS A N 1
ATOM 845 C CA . CYS A 1 112 ? -12.414 4.253 5.088 1.00 90.00 112 CYS A CA 1
ATOM 846 C C . CYS A 1 112 ? -11.438 5.263 4.502 1.00 90.00 112 CYS A C 1
ATOM 848 O O . CYS A 1 112 ? -11.788 6.437 4.396 1.00 90.00 112 CYS A O 1
ATOM 850 N N . LEU A 1 113 ? -10.248 4.818 4.107 1.00 93.12 113 LEU A N 1
ATOM 851 C CA . LEU A 1 113 ? -9.293 5.701 3.444 1.00 93.12 113 LEU A CA 1
ATOM 852 C C . LEU A 1 113 ? -9.787 6.071 2.043 1.00 93.12 113 LEU A C 1
ATOM 854 O O . LEU A 1 113 ? -10.479 5.289 1.391 1.00 93.12 113 LEU A O 1
ATOM 858 N N . ASP A 1 114 ? -9.436 7.274 1.602 1.00 94.69 114 ASP A N 1
ATOM 859 C CA . ASP A 1 114 ? -9.578 7.666 0.205 1.00 94.69 114 ASP A CA 1
ATOM 860 C C . ASP A 1 114 ? -8.280 7.305 -0.514 1.00 94.69 114 ASP A C 1
ATOM 862 O O . ASP A 1 114 ? -7.222 7.849 -0.196 1.00 94.69 114 ASP A O 1
ATOM 866 N N . VAL A 1 115 ? -8.350 6.318 -1.404 1.00 97.19 115 VAL A N 1
ATOM 867 C CA . VAL A 1 115 ? -7.191 5.785 -2.120 1.00 97.19 115 VAL A CA 1
ATOM 868 C C . VAL A 1 115 ? -7.395 6.036 -3.601 1.00 97.19 115 VAL A C 1
ATOM 870 O O . VAL A 1 115 ? -8.386 5.591 -4.173 1.00 97.19 115 VAL A O 1
ATOM 873 N N . LEU A 1 116 ? -6.431 6.717 -4.206 1.00 97.25 116 LEU A N 1
ATOM 874 C CA . LEU A 1 116 ? -6.302 6.904 -5.641 1.00 97.25 116 LEU A CA 1
ATOM 875 C C . LEU A 1 116 ? -5.107 6.082 -6.116 1.00 97.25 116 LEU A C 1
ATOM 877 O O . LEU A 1 116 ? -4.010 6.207 -5.571 1.00 97.25 116 LEU A O 1
ATOM 881 N N . ILE A 1 117 ? -5.327 5.257 -7.135 1.00 97.06 117 ILE A N 1
ATOM 882 C CA . ILE A 1 117 ? -4.256 4.578 -7.863 1.00 97.06 117 ILE A CA 1
ATOM 883 C C . ILE A 1 117 ? -4.237 5.125 -9.276 1.00 97.06 117 ILE A C 1
ATOM 885 O O . ILE A 1 117 ? -5.266 5.081 -9.946 1.00 97.06 117 ILE A O 1
ATOM 889 N N . GLU A 1 118 ? -3.081 5.598 -9.720 1.00 95.31 118 GLU A N 1
ATOM 890 C CA . GLU A 1 118 ? -2.831 6.054 -11.085 1.00 95.31 118 GLU A CA 1
ATOM 891 C C . GLU A 1 118 ? -1.760 5.178 -11.731 1.00 95.31 118 GLU A C 1
ATOM 893 O O . GLU A 1 118 ? -0.766 4.850 -11.090 1.00 95.31 118 GLU A O 1
ATOM 898 N N . TRP A 1 119 ? -1.927 4.814 -12.998 1.00 91.94 119 TRP A N 1
ATOM 899 C CA . TRP A 1 119 ? -0.915 4.066 -13.745 1.00 91.94 119 TRP A CA 1
ATOM 900 C C . TRP A 1 119 ? -0.867 4.503 -15.202 1.00 91.94 119 TRP A C 1
ATOM 902 O O . TRP A 1 119 ? -1.827 5.040 -15.756 1.00 91.94 119 TRP A O 1
ATOM 912 N N . SER A 1 120 ? 0.282 4.276 -15.834 1.00 84.81 120 SER A N 1
ATOM 913 C CA . SER A 1 120 ? 0.494 4.612 -17.239 1.00 84.81 120 SER A CA 1
ATOM 914 C C . SER A 1 120 ? 0.156 3.421 -18.132 1.00 84.81 120 SER A C 1
ATOM 916 O O . SER A 1 120 ? 0.804 2.375 -18.063 1.00 84.81 120 SER A O 1
ATOM 918 N N . THR A 1 121 ? -0.840 3.588 -18.998 1.00 80.75 121 THR A N 1
ATOM 919 C CA . THR A 1 121 ? -1.241 2.599 -20.001 1.00 80.75 121 THR A CA 1
ATOM 920 C C . THR A 1 121 ? -0.713 3.019 -21.372 1.00 80.75 121 THR A C 1
ATOM 922 O O . THR A 1 121 ? -1.127 4.059 -21.897 1.00 80.75 121 THR A O 1
ATOM 925 N N . PRO A 1 122 ? 0.178 2.231 -22.001 1.00 78.19 122 PRO A N 1
ATOM 926 C CA . PRO A 1 122 ? 0.643 2.509 -23.354 1.00 78.19 122 PRO A CA 1
ATOM 927 C C . PRO A 1 122 ? -0.522 2.497 -24.353 1.00 78.19 122 PRO A C 1
ATOM 929 O O . PRO A 1 122 ? -1.259 1.516 -24.439 1.00 78.19 122 PRO A O 1
ATOM 932 N N . ILE A 1 123 ? -0.668 3.566 -25.136 1.00 80.69 123 ILE A N 1
ATOM 933 C CA . ILE A 1 123 ? -1.600 3.626 -26.275 1.00 80.69 123 ILE A CA 1
ATOM 934 C C . ILE A 1 123 ? -0.848 3.267 -27.556 1.00 80.69 123 ILE A C 1
ATOM 936 O O . ILE A 1 123 ? -1.311 2.474 -28.374 1.00 80.69 123 ILE A O 1
ATOM 9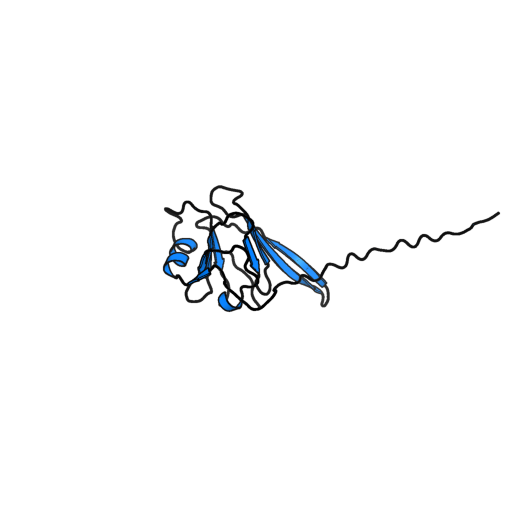40 N N . THR A 1 124 ? 0.339 3.846 -27.728 1.00 79.88 124 THR A N 1
ATOM 941 C CA . THR A 1 124 ? 1.233 3.572 -28.854 1.00 79.88 124 THR A CA 1
ATOM 942 C C . THR A 1 124 ? 2.664 3.406 -28.352 1.00 79.88 124 THR A C 1
ATOM 944 O O . THR A 1 124 ? 2.944 3.510 -27.160 1.00 79.88 124 THR A O 1
ATOM 947 N N . LYS A 1 125 ? 3.613 3.169 -29.266 1.00 73.94 125 LYS A N 1
ATOM 948 C CA . LYS A 1 125 ? 5.037 3.039 -28.924 1.00 73.94 125 LYS A CA 1
ATOM 949 C C . LYS A 1 125 ? 5.605 4.271 -28.196 1.00 73.94 125 LYS A C 1
ATOM 951 O O . LYS A 1 125 ? 6.550 4.119 -27.431 1.00 73.94 125 LYS A O 1
ATOM 956 N N . ASN A 1 126 ? 5.045 5.458 -28.442 1.00 78.75 126 ASN A N 1
ATOM 957 C CA . ASN A 1 126 ? 5.555 6.731 -27.919 1.00 78.75 126 ASN A CA 1
ATOM 958 C C . ASN A 1 126 ? 4.509 7.516 -27.111 1.00 78.75 126 ASN A C 1
ATOM 960 O O . ASN A 1 126 ? 4.766 8.656 -26.736 1.00 78.75 126 ASN A O 1
ATOM 964 N N . GLU A 1 127 ? 3.330 6.943 -26.877 1.00 76.88 127 GLU A N 1
ATOM 965 C CA . GLU A 1 127 ? 2.217 7.626 -26.222 1.00 76.88 127 GLU A CA 1
ATOM 966 C C . GLU A 1 127 ? 1.611 6.721 -25.161 1.00 76.88 127 GLU A C 1
ATOM 968 O O . GLU A 1 127 ? 1.358 5.539 -25.408 1.00 76.88 127 GLU A O 1
ATOM 973 N N . ALA A 1 128 ? 1.351 7.291 -23.992 1.00 80.12 128 ALA A N 1
ATOM 974 C CA . ALA A 1 128 ? 0.671 6.619 -22.903 1.00 80.12 128 ALA A CA 1
ATOM 975 C C . ALA A 1 128 ? -0.423 7.524 -22.335 1.00 80.12 128 ALA A C 1
ATOM 977 O O . ALA A 1 128 ? -0.282 8.748 -22.315 1.00 80.12 128 ALA A O 1
ATOM 978 N N . ARG A 1 129 ? -1.512 6.907 -21.877 1.00 83.88 129 ARG A N 1
ATOM 979 C CA . ARG A 1 129 ? -2.569 7.557 -21.102 1.00 83.88 129 ARG A CA 1
ATOM 980 C C . ARG A 1 129 ? -2.352 7.255 -19.630 1.00 83.88 129 ARG A C 1
ATOM 982 O O . ARG A 1 129 ? -1.945 6.149 -19.292 1.00 83.88 129 ARG A O 1
ATOM 989 N N . ILE A 1 130 ? -2.691 8.207 -18.772 1.00 87.44 130 ILE A N 1
ATOM 990 C CA . ILE A 1 130 ? -2.821 7.940 -17.342 1.00 87.44 130 ILE A CA 1
ATOM 991 C C . ILE A 1 130 ? -4.232 7.440 -17.0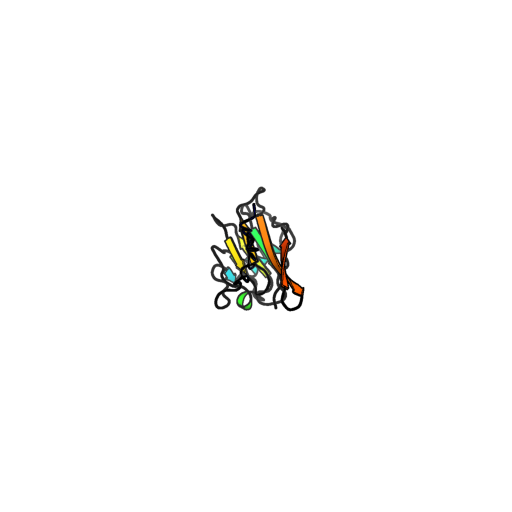67 1.00 87.44 130 ILE A C 1
ATOM 993 O O . ILE A 1 130 ? -5.215 8.134 -17.334 1.00 87.44 130 ILE A O 1
ATOM 997 N N . ASP A 1 131 ? -4.307 6.212 -16.578 1.00 91.44 131 ASP A N 1
ATOM 998 C CA . ASP A 1 131 ? -5.514 5.605 -16.048 1.00 91.44 131 ASP A CA 1
ATOM 999 C C . ASP A 1 131 ? -5.538 5.737 -14.534 1.00 91.44 131 ASP A C 1
ATOM 1001 O O . ASP A 1 131 ? -4.494 5.864 -13.893 1.00 91.44 131 ASP A O 1
ATOM 1005 N N . SER A 1 132 ? -6.738 5.709 -13.960 1.00 94.94 132 SER A N 1
ATOM 1006 C CA . SER A 1 132 ? -6.894 5.785 -12.518 1.00 94.94 132 SER A CA 1
ATOM 1007 C C . SER A 1 132 ? -8.063 4.968 -11.989 1.00 94.94 132 SER A C 1
ATOM 1009 O O . SER A 1 132 ? -9.019 4.645 -12.700 1.00 94.94 132 SER A O 1
ATOM 1011 N N . SER A 1 133 ? -7.983 4.623 -10.707 1.00 96.00 133 SER A N 1
ATOM 1012 C CA . SER A 1 133 ? -9.066 3.981 -9.972 1.00 96.00 133 SER A CA 1
ATOM 1013 C C . SER A 1 133 ? -9.146 4.476 -8.532 1.00 96.00 133 SER A C 1
ATOM 1015 O O . SER A 1 133 ? -8.144 4.873 -7.938 1.00 96.00 133 SER A O 1
ATOM 1017 N N . TYR A 1 134 ? -10.356 4.397 -7.975 1.00 95.44 134 TYR A N 1
ATOM 1018 C CA . TYR A 1 134 ? -10.659 4.696 -6.575 1.00 95.44 134 TYR A CA 1
ATOM 1019 C C . TYR A 1 134 ? -11.165 3.424 -5.882 1.00 95.44 134 TYR A C 1
ATOM 1021 O O . TYR A 1 134 ? -12.380 3.212 -5.778 1.00 95.44 134 TYR A O 1
ATOM 1029 N N . PRO A 1 135 ? -10.266 2.503 -5.495 1.00 95.38 135 PRO A N 1
ATOM 1030 C CA . PRO A 1 135 ? -10.654 1.243 -4.877 1.00 95.38 135 PRO A CA 1
ATOM 1031 C C . PRO A 1 135 ? -11.312 1.442 -3.505 1.00 95.38 135 PRO A C 1
ATOM 1033 O O . PRO A 1 135 ? -11.077 2.415 -2.790 1.00 95.38 135 PRO A O 1
ATOM 1036 N N . ASN A 1 136 ? -12.119 0.462 -3.098 1.00 91.81 136 ASN A N 1
ATOM 1037 C CA . ASN A 1 136 ? -12.732 0.456 -1.774 1.00 91.81 136 ASN A CA 1
ATOM 1038 C C . ASN A 1 136 ? -11.695 0.124 -0.682 1.00 91.81 136 ASN A C 1
ATOM 1040 O O . ASN A 1 136 ? -11.352 -1.040 -0.483 1.00 91.81 136 ASN A O 1
ATOM 1044 N N . ALA A 1 137 ? -11.245 1.139 0.057 1.00 92.94 137 ALA A N 1
ATOM 1045 C CA . ALA A 1 137 ? -10.279 1.019 1.149 1.00 92.94 137 ALA A CA 1
ATOM 1046 C C . ALA A 1 137 ? -10.937 1.123 2.541 1.00 92.94 137 ALA A C 1
ATOM 1048 O O . ALA A 1 137 ? -10.535 1.916 3.397 1.00 92.94 137 ALA A O 1
ATOM 1049 N N . CYS A 1 138 ? -11.989 0.332 2.763 1.00 89.44 138 CYS A N 1
ATOM 1050 C CA . CYS A 1 138 ? -12.651 0.202 4.063 1.00 89.44 138 CYS A CA 1
ATOM 1051 C C . CYS A 1 138 ? -12.184 -1.061 4.818 1.00 89.44 138 CYS A C 1
ATOM 1053 O O . CYS A 1 138 ? -11.942 -2.094 4.184 1.00 89.44 138 CYS A O 1
ATOM 1055 N N . PRO A 1 139 ? -12.162 -1.051 6.163 1.00 87.44 139 PRO A N 1
ATOM 1056 C CA . PRO A 1 139 ? -11.893 -2.226 6.983 1.00 87.44 139 PRO A CA 1
ATOM 1057 C C . PRO A 1 139 ? -12.761 -3.431 6.593 1.00 87.44 139 PRO A C 1
ATOM 1059 O O . PRO A 1 139 ? -13.983 -3.319 6.500 1.00 87.44 139 PRO A O 1
ATOM 1062 N N . GLY A 1 140 ? -12.127 -4.587 6.376 1.00 85.19 140 GLY A N 1
ATOM 1063 C CA . GLY A 1 140 ? -12.786 -5.823 5.930 1.00 85.19 140 GLY A CA 1
ATOM 1064 C C . GLY A 1 140 ? -12.989 -5.950 4.413 1.00 85.19 140 GLY A C 1
ATOM 1065 O O . GLY A 1 140 ? -13.479 -6.983 3.961 1.00 85.19 140 GLY A O 1
ATOM 1066 N N . SER A 1 141 ? -12.611 -4.941 3.624 1.00 89.31 141 SER A N 1
ATOM 1067 C CA . SER A 1 141 ? -12.578 -5.052 2.159 1.00 89.31 141 SER A CA 1
ATOM 1068 C C . SER A 1 141 ? -11.423 -5.948 1.710 1.00 89.31 141 SER A C 1
ATOM 1070 O O . SER A 1 141 ? -10.435 -6.111 2.429 1.00 89.31 141 SER A O 1
ATOM 1072 N N . ALA A 1 142 ? -11.539 -6.522 0.511 1.00 92.31 142 ALA A N 1
ATOM 1073 C CA . ALA A 1 142 ? -10.442 -7.273 -0.090 1.00 92.31 142 ALA A CA 1
ATOM 1074 C C . ALA A 1 142 ? -9.196 -6.377 -0.263 1.00 92.31 142 ALA A C 1
ATOM 1076 O O . ALA A 1 142 ? -9.353 -5.182 -0.532 1.00 92.31 142 ALA A O 1
ATOM 1077 N N . PRO A 1 143 ? -7.973 -6.928 -0.141 1.00 96.06 143 PRO A N 1
ATOM 1078 C CA . PRO A 1 143 ? -6.760 -6.181 -0.441 1.00 96.06 143 PRO A CA 1
ATOM 1079 C C . PRO A 1 143 ? -6.780 -5.614 -1.863 1.00 96.06 143 PRO A C 1
ATOM 1081 O O . PRO A 1 143 ? -7.172 -6.291 -2.813 1.00 96.06 143 PRO A O 1
ATOM 1084 N N . ILE A 1 144 ? -6.330 -4.374 -1.994 1.00 97.62 144 ILE A N 1
ATOM 1085 C CA . ILE A 1 144 ? -6.227 -3.656 -3.255 1.00 97.62 144 ILE A CA 1
ATOM 1086 C C . ILE A 1 144 ? -5.058 -4.240 -4.044 1.00 97.62 144 ILE A C 1
ATOM 1088 O O . ILE A 1 144 ? -3.918 -4.225 -3.576 1.00 97.62 144 ILE A O 1
ATOM 1092 N N . GLN A 1 145 ? -5.343 -4.775 -5.226 1.00 97.38 145 GLN A N 1
ATOM 1093 C CA . GLN A 1 145 ? -4.316 -5.346 -6.086 1.00 97.38 145 GLN A CA 1
ATOM 1094 C C . GLN A 1 145 ? -3.527 -4.226 -6.769 1.00 97.38 145 GLN A C 1
ATOM 1096 O O . GLN A 1 145 ? -4.122 -3.358 -7.400 1.00 97.38 145 GLN A O 1
ATOM 1101 N N . LEU A 1 146 ? -2.202 -4.278 -6.651 1.00 96.75 146 LEU A N 1
ATOM 1102 C CA . LEU A 1 146 ? -1.273 -3.377 -7.327 1.00 96.75 146 LEU A CA 1
ATOM 1103 C C . LEU A 1 146 ? -0.503 -4.114 -8.428 1.00 96.75 146 LEU A C 1
ATOM 1105 O 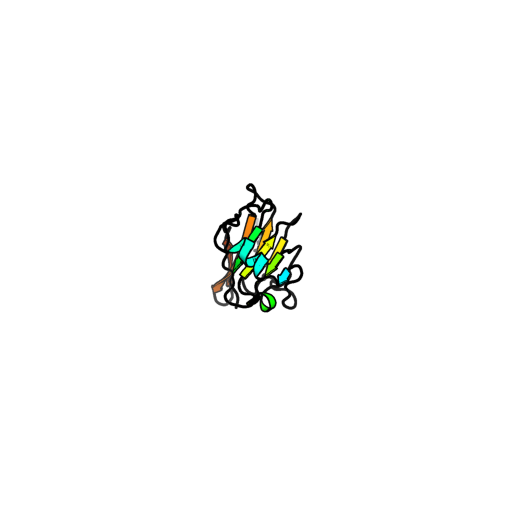O . LEU A 1 146 ? -0.294 -5.336 -8.363 1.00 96.75 146 LEU A O 1
ATOM 1109 N N . HIS A 1 147 ? -0.062 -3.348 -9.417 1.00 92.81 147 HIS A N 1
ATOM 1110 C CA . HIS A 1 147 ? 0.752 -3.779 -10.541 1.00 92.81 147 HIS A CA 1
ATOM 1111 C C . HIS A 1 147 ? 2.241 -3.573 -10.247 1.00 92.81 147 HIS A C 1
ATOM 1113 O O . HIS A 1 147 ? 2.656 -2.595 -9.623 1.00 92.81 147 HIS A O 1
ATOM 1119 N N . ILE A 1 148 ? 3.051 -4.508 -10.736 1.00 90.81 148 ILE A N 1
ATOM 1120 C CA . ILE A 1 148 ? 4.517 -4.461 -10.718 1.00 90.81 148 ILE A CA 1
ATOM 1121 C C . ILE A 1 148 ? 5.039 -4.972 -12.066 1.00 90.81 148 ILE A C 1
ATOM 1123 O O . ILE A 1 148 ? 4.294 -5.633 -12.799 1.00 90.81 148 ILE A O 1
ATOM 1127 N N . LYS A 1 149 ? 6.293 -4.652 -12.396 1.00 85.94 149 LYS A N 1
ATOM 1128 C CA . LYS A 1 149 ? 6.941 -5.049 -13.655 1.00 85.94 149 LYS A CA 1
ATOM 1129 C C . LYS A 1 149 ? 7.659 -6.395 -13.566 1.00 85.94 149 LYS A C 1
ATOM 1131 O O . LYS A 1 149 ? 8.231 -6.690 -12.495 1.00 85.94 149 LYS A O 1
#

Secondary structure (DSSP, 8-state):
----------------------S-SS---TTEEE-HHHHHHHHTS--TT--S-EEEEE-SS-HHHH-EEEES--EEE-TTSSEEEEE--SS-EEEE-SSEEEEEEEEEETTEEEEEEEEEEEEETTEEEEEEE---BSTTSPPEE----

Radius of gyration: 20.86 Å; chains: 1; bounding box: 32×63×69 Å

Organism: Moesziomyces aphidis (NCBI:txid84754)

pLDDT: mean 85.26, std 17.03, range [35.22, 98.62]

Sequence (149 aa):
MHFTSLAAFALLSLAGVQAQSWPAGPPTTAGLRESEALVSSFCSGPPKGKEMAYACFKINGDIRKHMFSPKNVIGYYNRAGDTFVILQQPGEQSFSTEIDLVTINAPLKPRCLDVLIEWSTPITKNEARIDSSYPNACPGSAPIQLHIK